Protein AF-A0A564PYP8-F1 (afdb_monomer)

Radius of gyration: 17.6 Å; Cα contacts (8 Å, |Δi|>4): 161; chains: 1; bounding box: 45×28×44 Å

Mean predicted aligned error: 6.64 Å

pLDDT: mean 86.92, std 15.2, range [39.97, 98.75]

Secondary structure (DSSP, 8-state):
--SHHHHHHHHH-----HHHHHHHHHHHIIIIIHHHHTHHHHTTTHHHHHHHHHHHHHHHHHHHHHHHHHHHH-TT----HHHHHHHHHHHHHHHHHHHHHHHHHHHHHS-------HHHHHHHHHHHHHHHHHHHHHHHHHHHHS-HHHHHHHTT--GGGGGG--

Sequence (166 aa):
MTLTPLILKRRFDITLPWELSLLIVLALYLHVGGSIRGWYLLFYPFYDKFAHLISSVLVAILGLISAVIMDQYVESIKMNRYFVAFFVIIFTMAMGVTWEIGEFLSDQILLTQAQHGLNDTMLDLIFDLVGGVVVSILGMIYLKYTPKERFIKEIGINDRLNLIKR

Nearest PDB structures (foldseek):
  8cmo-assembly1_L  TM=3.154E-01  e=8.985E+00  Coelastrella
  5v6p-assembly1_B  TM=3.060E-01  e=9.441E+00  Saccharomyces cerevisiae S288C

Foldseek 3Di:
DPCPQVVCCVPPVFDADVVLVVLVVVLCCLVVVCVVVVVVPVVPPVSLLVSLLSVLLSQLVVLLVVLLCCCVLPPVDHDDLVRSLVSSLVSLLVVLVVVVVVQVVCCVPVVDPSDPDDVSSVSSSVSSNVSSNVSSVVSSVCVVVDPSVVVCVVRRVDPCSCVVVD

Structure (mmCIF, N/CA/C/O backbone):
data_AF-A0A564PYP8-F1
#
_entry.id   AF-A0A564PYP8-F1
#
loop_
_atom_site.group_PDB
_atom_site.id
_atom_site.type_symbol
_atom_site.label_atom_id
_atom_site.label_alt_id
_atom_site.label_comp_id
_atom_site.label_asym_id
_atom_site.label_entity_id
_atom_site.label_seq_id
_atom_site.pdbx_PDB_ins_code
_atom_site.Cartn_x
_atom_site.Cartn_y
_atom_site.Cartn_z
_atom_site.occupancy
_atom_site.B_iso_or_equiv
_atom_site.auth_seq_id
_atom_site.auth_comp_id
_atom_site.auth_asym_id
_atom_site.auth_atom_id
_atom_site.pdbx_PDB_model_num
ATOM 1 N N . MET A 1 1 ? -11.500 -2.835 -16.545 1.00 47.81 1 MET A N 1
ATOM 2 C CA . MET A 1 1 ? -11.001 -2.195 -15.305 1.00 47.81 1 MET A CA 1
ATOM 3 C C . MET A 1 1 ? -12.118 -1.622 -14.419 1.00 47.81 1 MET A C 1
ATOM 5 O O . MET A 1 1 ? -11.909 -1.487 -13.228 1.00 47.81 1 MET A O 1
ATOM 9 N N . THR A 1 2 ? -13.324 -1.354 -14.935 1.00 55.22 2 THR A N 1
ATOM 10 C CA . THR A 1 2 ? -14.442 -0.720 -14.192 1.00 55.22 2 THR A CA 1
ATOM 11 C C . THR A 1 2 ? -15.322 -1.668 -13.360 1.00 55.22 2 THR A C 1
ATOM 13 O O . THR A 1 2 ? -16.216 -1.214 -12.653 1.00 55.22 2 THR A O 1
ATOM 16 N N . LEU A 1 3 ? -15.118 -2.987 -13.455 1.00 55.19 3 LEU A N 1
ATOM 17 C CA . LEU A 1 3 ? -16.022 -3.981 -12.857 1.00 55.19 3 LEU A CA 1
ATOM 18 C C . LEU A 1 3 ? -15.570 -4.495 -11.488 1.00 55.19 3 LEU A C 1
ATOM 20 O O . LEU A 1 3 ? -16.378 -5.092 -10.788 1.00 55.19 3 LEU A O 1
ATOM 24 N N . THR A 1 4 ? -14.324 -4.261 -11.080 1.00 62.16 4 THR A N 1
ATOM 25 C CA . THR A 1 4 ? -13.772 -4.746 -9.803 1.00 62.16 4 THR A CA 1
ATOM 26 C C . THR A 1 4 ? -14.612 -4.302 -8.595 1.00 62.16 4 THR A C 1
ATOM 28 O O . THR A 1 4 ? -15.016 -5.168 -7.817 1.00 62.16 4 THR A O 1
ATOM 31 N N . PRO A 1 5 ? -15.007 -3.013 -8.478 1.00 58.28 5 PRO A N 1
ATOM 32 C CA . PRO A 1 5 ? -15.906 -2.572 -7.406 1.00 58.28 5 PRO A CA 1
ATOM 33 C C . PRO A 1 5 ? -17.310 -3.190 -7.527 1.00 58.28 5 PRO A C 1
ATOM 35 O O . PRO A 1 5 ? -17.952 -3.524 -6.532 1.00 58.28 5 PRO A O 1
ATOM 38 N N . LEU A 1 6 ? -17.790 -3.387 -8.761 1.00 59.19 6 LEU A N 1
ATOM 39 C CA . LEU A 1 6 ? -19.129 -3.906 -9.051 1.00 59.19 6 LEU A CA 1
ATOM 40 C C . LEU A 1 6 ? -19.266 -5.403 -8.711 1.00 59.19 6 LEU A C 1
ATOM 42 O O . LEU A 1 6 ? -20.312 -5.839 -8.230 1.00 59.19 6 LEU A O 1
ATOM 46 N N . ILE A 1 7 ? -18.210 -6.189 -8.940 1.00 59.47 7 ILE A N 1
ATOM 47 C CA . ILE A 1 7 ? -18.157 -7.623 -8.626 1.00 59.47 7 ILE A CA 1
ATOM 48 C C . ILE A 1 7 ? -18.133 -7.830 -7.107 1.00 59.47 7 ILE A C 1
ATOM 50 O O . ILE A 1 7 ? -18.881 -8.675 -6.609 1.00 59.47 7 ILE A O 1
ATOM 54 N N . LEU A 1 8 ? -17.355 -7.022 -6.373 1.00 55.22 8 LEU A N 1
ATOM 55 C CA . LEU A 1 8 ? -17.358 -7.025 -4.905 1.00 55.22 8 LEU A CA 1
ATOM 56 C C . LEU A 1 8 ? -18.752 -6.706 -4.347 1.00 55.22 8 LEU A C 1
ATOM 58 O O . LEU A 1 8 ? -19.265 -7.458 -3.515 1.00 55.22 8 LEU A O 1
ATOM 62 N N . LYS A 1 9 ? -19.412 -5.668 -4.881 1.00 56.91 9 LYS A N 1
ATOM 63 C CA . LYS A 1 9 ? -20.777 -5.291 -4.484 1.00 56.91 9 LYS A CA 1
ATOM 64 C C . LYS A 1 9 ? -21.788 -6.420 -4.714 1.00 56.91 9 LYS A C 1
ATOM 66 O O . LYS A 1 9 ? -22.618 -6.684 -3.854 1.00 56.91 9 LYS A O 1
ATOM 71 N N . ARG A 1 10 ? -21.722 -7.112 -5.860 1.00 56.84 10 ARG A N 1
ATOM 72 C CA . ARG A 1 10 ? -22.711 -8.138 -6.244 1.00 56.84 10 ARG A CA 1
ATOM 73 C C . ARG A 1 10 ? -22.582 -9.453 -5.466 1.00 56.84 10 ARG A C 1
ATOM 75 O O . ARG A 1 10 ? -23.566 -10.180 -5.367 1.00 56.84 10 ARG A O 1
ATOM 82 N N . ARG A 1 11 ? -21.389 -9.791 -4.966 1.00 55.66 11 ARG A N 1
ATOM 83 C CA . ARG A 1 11 ? -21.121 -11.071 -4.279 1.00 55.66 11 ARG A CA 1
ATOM 84 C C . ARG A 1 11 ? -21.107 -10.961 -2.754 1.00 55.66 11 ARG A C 1
ATOM 86 O O . ARG A 1 11 ? -21.469 -11.938 -2.110 1.00 55.66 11 ARG A O 1
ATOM 93 N N . PHE A 1 12 ? -20.710 -9.814 -2.197 1.00 51.59 12 PHE A N 1
ATOM 94 C CA . PHE A 1 12 ? -20.466 -9.671 -0.754 1.00 51.59 12 PHE A CA 1
ATOM 95 C C . PHE A 1 12 ? -21.281 -8.562 -0.070 1.00 51.59 12 PHE A C 1
ATOM 97 O O . PHE A 1 12 ? -21.163 -8.408 1.139 1.00 51.59 12 PHE A O 1
ATOM 104 N N . ASP A 1 13 ? -22.114 -7.810 -0.806 1.00 58.06 13 ASP A N 1
ATOM 105 C CA . ASP A 1 13 ? -22.945 -6.710 -0.270 1.00 58.06 13 ASP A CA 1
ATOM 106 C C . ASP A 1 13 ? -22.134 -5.655 0.521 1.00 58.06 13 ASP A C 1
ATOM 108 O O . ASP A 1 13 ? -22.632 -5.003 1.435 1.00 58.06 13 ASP A O 1
ATOM 112 N N . ILE A 1 14 ? -20.851 -5.499 0.165 1.00 60.59 14 ILE A N 1
ATOM 113 C CA . ILE A 1 14 ? -19.943 -4.498 0.731 1.00 60.59 14 ILE A CA 1
ATOM 114 C C . ILE A 1 14 ? -20.075 -3.228 -0.109 1.00 60.59 14 ILE A C 1
ATOM 116 O O . ILE A 1 14 ? -19.732 -3.214 -1.296 1.00 60.59 14 ILE A O 1
ATOM 120 N N . THR A 1 15 ? -20.559 -2.146 0.495 1.00 67.94 15 THR A N 1
ATOM 121 C CA . THR A 1 15 ? -20.537 -0.817 -0.122 1.00 67.94 15 THR A CA 1
ATOM 122 C C . THR A 1 15 ? -19.260 -0.106 0.295 1.00 67.94 15 THR A C 1
ATOM 124 O O . THR A 1 15 ? -19.226 0.525 1.344 1.00 67.94 15 THR A O 1
ATOM 127 N N . LEU A 1 16 ? -18.203 -0.228 -0.512 1.00 70.75 16 LEU A N 1
ATOM 128 C CA . LEU A 1 16 ? -16.968 0.514 -0.263 1.00 70.75 16 LEU A CA 1
ATOM 129 C C . LEU A 1 16 ? -17.231 2.024 -0.389 1.00 70.75 16 LEU A C 1
ATOM 131 O O . LEU A 1 16 ? -17.938 2.430 -1.321 1.00 70.75 16 LEU A O 1
ATOM 135 N N . PRO A 1 17 ? -16.632 2.858 0.479 1.00 83.06 17 PRO A N 1
ATOM 136 C CA . PRO A 1 17 ? -16.649 4.300 0.289 1.00 83.06 17 PRO A CA 1
ATOM 137 C C . PRO A 1 17 ? -16.034 4.645 -1.075 1.00 83.06 17 PRO A C 1
ATOM 139 O O . PRO A 1 17 ? -15.163 3.932 -1.600 1.00 83.06 17 PRO A O 1
ATOM 142 N N . TRP A 1 18 ? -16.534 5.708 -1.700 1.00 82.94 18 TRP A N 1
ATOM 143 C CA . TRP A 1 18 ? -16.139 6.052 -3.065 1.00 82.94 18 TRP A CA 1
ATOM 144 C C . TRP A 1 18 ? -14.653 6.435 -3.132 1.00 82.94 18 TRP A C 1
ATOM 146 O O . TRP A 1 18 ? -14.015 6.156 -4.141 1.00 82.94 18 TRP A O 1
ATOM 156 N N . GLU A 1 19 ? -14.087 6.973 -2.048 1.00 88.81 19 GLU A N 1
ATOM 157 C CA . GLU A 1 19 ? -12.670 7.308 -1.892 1.00 88.81 19 GLU A CA 1
ATOM 158 C C . GLU A 1 19 ? -11.790 6.062 -2.022 1.00 88.81 19 GLU A C 1
ATOM 160 O O . GLU A 1 19 ? -10.822 6.050 -2.781 1.00 88.81 19 GLU A O 1
ATOM 165 N N . LEU A 1 20 ? -12.157 4.976 -1.334 1.00 87.31 20 LEU A N 1
ATOM 166 C CA . LEU A 1 20 ? -11.436 3.707 -1.417 1.00 87.31 20 LEU A CA 1
ATOM 167 C C . LEU A 1 20 ? -11.592 3.081 -2.807 1.00 87.31 20 LEU A C 1
ATOM 169 O O . LEU A 1 20 ? -10.633 2.554 -3.363 1.00 87.31 20 LEU A O 1
ATOM 173 N N . SER A 1 21 ? -12.781 3.189 -3.403 1.00 88.69 21 SER A N 1
ATOM 174 C CA . SER A 1 21 ? -13.023 2.724 -4.774 1.00 88.69 21 SER A CA 1
ATOM 175 C C . SER A 1 21 ? -12.176 3.488 -5.797 1.00 88.69 21 SER A C 1
ATOM 177 O O . SER A 1 21 ? -11.588 2.875 -6.688 1.00 88.69 21 SER A O 1
ATOM 179 N N . LEU A 1 22 ? -12.082 4.813 -5.655 1.00 90.88 22 LEU A N 1
ATOM 180 C CA . LEU A 1 22 ? -11.233 5.674 -6.473 1.00 90.88 22 LEU A CA 1
ATOM 181 C C . LEU A 1 22 ? -9.765 5.273 -6.319 1.00 90.88 22 LEU A C 1
ATOM 183 O O . LEU A 1 22 ? -9.077 5.120 -7.323 1.00 90.88 22 LEU A O 1
ATOM 187 N N . LEU A 1 23 ? -9.307 5.053 -5.086 1.00 92.94 23 LEU A N 1
ATOM 188 C CA . LEU A 1 23 ? -7.926 4.676 -4.806 1.00 92.94 23 LEU A CA 1
ATOM 189 C C . LEU A 1 23 ? -7.568 3.306 -5.405 1.00 92.94 23 LEU A C 1
ATOM 191 O O . LEU A 1 23 ? -6.508 3.168 -6.008 1.00 92.94 23 LEU A O 1
ATOM 195 N N . ILE A 1 24 ? -8.475 2.323 -5.328 1.00 92.12 24 ILE A N 1
ATOM 196 C CA . ILE A 1 24 ? -8.321 1.019 -5.997 1.00 92.12 24 ILE A CA 1
ATOM 197 C C . ILE A 1 24 ? -8.186 1.201 -7.508 1.00 92.12 24 ILE A C 1
ATOM 199 O O . ILE A 1 24 ? -7.270 0.659 -8.125 1.00 92.12 24 ILE A O 1
ATOM 203 N N . VAL A 1 25 ? -9.100 1.956 -8.122 1.00 93.38 25 VAL A N 1
ATOM 204 C CA . VAL A 1 25 ? -9.075 2.189 -9.571 1.00 93.38 25 VAL A CA 1
ATOM 205 C C . VAL A 1 25 ? -7.806 2.934 -9.980 1.00 93.38 25 VAL A C 1
ATOM 207 O O . VAL A 1 25 ? -7.215 2.585 -10.998 1.00 93.38 25 VAL A O 1
ATOM 210 N N . LEU A 1 26 ? -7.367 3.915 -9.189 1.00 94.50 26 LEU A N 1
ATOM 211 C CA . LEU A 1 26 ? -6.148 4.676 -9.433 1.00 94.50 26 LEU A CA 1
ATOM 212 C C . LEU A 1 26 ? -4.903 3.788 -9.354 1.00 94.50 26 LEU A C 1
ATOM 214 O O . LEU A 1 26 ? -4.108 3.808 -10.286 1.00 94.50 26 LEU A O 1
ATOM 218 N N . ALA A 1 27 ? -4.755 2.979 -8.301 1.00 95.19 27 ALA A N 1
ATOM 219 C CA . ALA A 1 27 ? -3.626 2.060 -8.155 1.00 95.19 27 ALA A CA 1
ATOM 220 C C . ALA A 1 27 ? -3.558 1.065 -9.327 1.00 95.19 27 ALA A C 1
ATOM 222 O O . ALA A 1 27 ? -2.518 0.914 -9.964 1.00 95.19 27 ALA A O 1
ATOM 223 N N . LEU A 1 28 ? -4.695 0.459 -9.691 1.00 93.06 28 LEU A N 1
ATOM 224 C CA . LEU A 1 28 ? -4.774 -0.439 -10.847 1.00 93.06 28 LEU A CA 1
ATOM 225 C C . LEU A 1 28 ? -4.460 0.276 -12.166 1.00 93.06 28 LEU A C 1
ATOM 227 O O . LEU A 1 28 ? -3.826 -0.302 -13.046 1.00 93.06 28 LEU A O 1
ATOM 231 N N . TYR A 1 29 ? -4.916 1.520 -12.323 1.00 93.50 29 TYR A N 1
ATOM 232 C CA . TYR A 1 29 ? -4.636 2.320 -13.509 1.00 93.50 29 TYR A CA 1
ATOM 233 C C . TYR A 1 29 ? -3.151 2.662 -13.627 1.00 93.50 29 TYR A C 1
ATOM 235 O O . TYR A 1 29 ? -2.611 2.564 -14.726 1.00 93.50 29 TYR A O 1
ATOM 243 N N . LEU A 1 30 ? -2.493 3.031 -12.526 1.00 94.75 30 LEU A N 1
ATOM 244 C CA . LEU A 1 30 ? -1.063 3.330 -12.520 1.00 94.75 30 LEU A CA 1
ATOM 245 C C . LEU A 1 30 ? -0.245 2.098 -12.914 1.00 94.75 30 LEU A C 1
ATOM 247 O O . LEU A 1 30 ? 0.578 2.192 -13.821 1.00 94.75 30 LEU A O 1
ATOM 251 N N . HIS A 1 31 ? -0.540 0.938 -12.330 1.00 92.44 31 HIS A N 1
ATOM 252 C CA . HIS A 1 31 ? 0.180 -0.293 -12.653 1.00 92.44 31 HIS A CA 1
ATOM 253 C C . HIS A 1 31 ? -0.105 -0.772 -14.076 1.00 92.44 31 HIS A C 1
ATOM 255 O O . HIS A 1 31 ? 0.764 -0.749 -14.944 1.00 92.44 31 HIS A O 1
ATOM 261 N N . VAL A 1 32 ? -1.359 -1.101 -14.388 1.00 91.56 32 VAL A N 1
ATOM 262 C CA . VAL A 1 32 ? -1.700 -1.683 -15.697 1.00 91.56 32 VAL A CA 1
ATOM 263 C C . VAL A 1 32 ? -1.536 -0.672 -16.830 1.00 91.56 32 VAL A C 1
ATOM 265 O O . VAL A 1 32 ? -1.026 -0.991 -17.905 1.00 91.56 32 VAL A O 1
ATOM 268 N N . GLY A 1 33 ? -1.991 0.562 -16.613 1.00 91.38 33 GLY A N 1
ATOM 269 C CA . GLY A 1 33 ? -1.874 1.630 -17.598 1.00 91.38 33 GLY A CA 1
ATOM 270 C C . GLY A 1 33 ? -0.425 2.046 -17.821 1.00 91.38 33 GLY A C 1
ATOM 271 O O . GLY A 1 33 ? -0.065 2.317 -18.968 1.00 91.38 33 GLY A O 1
ATOM 272 N N . GLY A 1 34 ? 0.389 2.049 -16.762 1.00 92.00 34 GLY A N 1
ATOM 273 C CA . GLY A 1 34 ? 1.816 2.328 -16.839 1.00 92.00 34 GLY A CA 1
ATOM 274 C C . GLY A 1 34 ? 2.563 1.283 -17.657 1.00 92.00 34 GLY A C 1
ATOM 275 O O . GLY A 1 34 ? 3.317 1.659 -18.555 1.00 92.00 34 GLY A O 1
ATOM 276 N N . SER A 1 35 ? 2.302 -0.009 -17.428 1.00 88.19 35 SER A N 1
ATOM 277 C CA . SER A 1 35 ? 2.955 -1.091 -18.176 1.00 88.19 35 SER A CA 1
ATOM 278 C C . SER A 1 35 ? 2.581 -1.055 -19.658 1.00 88.19 35 SER A C 1
ATOM 280 O O . SER A 1 35 ? 3.458 -1.083 -20.516 1.00 88.19 35 SER A O 1
ATOM 282 N N . ILE A 1 36 ? 1.289 -0.912 -19.984 1.00 91.38 36 ILE A N 1
ATOM 283 C CA . ILE A 1 36 ? 0.816 -0.889 -21.382 1.00 91.38 36 ILE A CA 1
ATOM 284 C C . ILE A 1 36 ? 1.373 0.316 -22.152 1.00 91.38 36 ILE A C 1
ATOM 286 O O . ILE A 1 36 ? 1.660 0.210 -23.342 1.00 91.38 36 ILE A O 1
ATOM 290 N N . ARG A 1 37 ? 1.507 1.474 -21.495 1.00 91.44 37 ARG A N 1
ATOM 291 C CA . ARG A 1 37 ? 2.002 2.707 -22.129 1.00 91.44 37 ARG A CA 1
ATOM 292 C C . ARG A 1 37 ? 3.522 2.864 -22.078 1.00 91.44 37 ARG A C 1
ATOM 294 O O . ARG A 1 37 ? 4.028 3.847 -22.612 1.00 91.44 37 ARG A O 1
ATOM 301 N N . GLY A 1 38 ? 4.240 1.940 -21.437 1.00 90.75 38 GLY A N 1
ATOM 302 C CA . GLY A 1 38 ? 5.693 2.018 -21.263 1.00 90.75 38 GLY A CA 1
ATOM 303 C C . GLY A 1 38 ? 6.154 3.148 -20.335 1.00 90.75 38 GLY A C 1
ATOM 304 O O . GLY A 1 38 ? 7.292 3.601 -20.434 1.00 90.75 38 GLY A O 1
ATOM 305 N N . TRP A 1 39 ? 5.288 3.636 -19.441 1.00 94.12 39 TRP A N 1
ATOM 306 C CA . TRP A 1 39 ? 5.598 4.762 -18.550 1.00 94.12 39 TRP A CA 1
ATOM 307 C C . TRP A 1 39 ? 6.667 4.441 -17.510 1.00 94.12 39 TRP A C 1
ATOM 309 O O . TRP A 1 39 ? 7.422 5.338 -17.141 1.00 94.12 39 TRP A O 1
ATOM 319 N N . TYR A 1 40 ? 6.787 3.171 -17.124 1.00 90.75 40 TYR A N 1
ATOM 320 C CA . TYR A 1 40 ? 7.874 2.680 -16.277 1.00 90.75 40 TYR A CA 1
ATOM 321 C C . TYR A 1 40 ? 9.252 2.979 -16.871 1.00 90.75 40 TYR A C 1
ATOM 323 O O . TYR A 1 40 ? 10.144 3.400 -16.149 1.00 90.75 40 TYR A O 1
ATOM 331 N N . LEU A 1 41 ? 9.398 2.872 -18.198 1.00 90.56 41 LEU A N 1
ATOM 332 C CA . LEU A 1 41 ? 10.641 3.202 -18.897 1.00 90.56 41 LEU A CA 1
ATOM 333 C C . LEU A 1 41 ? 10.752 4.701 -19.195 1.00 90.56 41 LEU A C 1
ATOM 335 O O . LEU A 1 41 ? 11.813 5.294 -19.022 1.00 90.56 41 LEU A O 1
ATOM 339 N N . LEU A 1 42 ? 9.660 5.327 -19.648 1.00 92.62 42 LEU A N 1
ATOM 340 C CA . LEU A 1 42 ? 9.670 6.726 -20.090 1.00 92.62 42 LEU A CA 1
ATOM 341 C C . LEU A 1 42 ? 9.944 7.715 -18.947 1.00 92.62 42 LEU A C 1
ATOM 343 O O . LEU A 1 42 ? 10.584 8.742 -19.159 1.00 92.62 42 LEU A O 1
ATOM 347 N N . PHE A 1 43 ? 9.438 7.419 -17.751 1.00 92.75 43 PHE A N 1
ATOM 348 C CA . PHE A 1 43 ? 9.517 8.287 -16.574 1.00 92.75 43 PHE A CA 1
ATOM 349 C C . PHE A 1 43 ? 10.356 7.665 -15.448 1.00 92.75 43 PHE A C 1
ATOM 351 O O . PHE A 1 43 ? 10.210 8.034 -14.277 1.00 92.75 43 PHE A O 1
ATOM 358 N N . TYR A 1 44 ? 11.230 6.721 -15.798 1.00 88.81 44 TYR A N 1
ATOM 359 C CA . TYR A 1 44 ? 12.177 6.118 -14.869 1.00 88.81 44 TYR A CA 1
ATOM 360 C C . TYR A 1 44 ? 13.076 7.195 -14.220 1.00 88.81 44 TYR A C 1
ATOM 362 O O . TYR A 1 44 ? 13.547 8.094 -14.927 1.00 88.81 44 TYR A O 1
ATOM 370 N N . PRO A 1 45 ? 13.359 7.135 -12.900 1.00 89.31 45 PRO A N 1
ATOM 371 C CA . PRO A 1 45 ? 12.922 6.121 -11.927 1.00 89.31 45 PRO A CA 1
ATOM 372 C C . PRO A 1 45 ? 11.647 6.489 -11.143 1.00 89.31 45 PRO A C 1
ATOM 374 O O . PRO A 1 45 ? 11.248 5.764 -10.243 1.00 89.31 45 PRO A O 1
ATOM 377 N N . PHE A 1 46 ? 11.013 7.634 -11.404 1.00 94.06 46 PHE A N 1
ATOM 378 C CA . PHE A 1 46 ? 10.027 8.210 -10.475 1.00 94.06 46 PHE A CA 1
ATOM 379 C C . PHE A 1 46 ? 8.630 7.599 -10.566 1.00 94.06 46 PHE A C 1
ATOM 381 O O . PHE A 1 46 ? 7.913 7.566 -9.566 1.00 94.06 46 PHE A O 1
ATOM 388 N N . TYR A 1 47 ? 8.220 7.175 -11.764 1.00 95.75 47 TYR A N 1
ATOM 389 C CA . TYR A 1 47 ? 6.858 6.691 -12.000 1.00 95.75 47 TYR A CA 1
ATOM 390 C C . TYR A 1 47 ? 6.519 5.491 -11.125 1.00 95.75 47 TYR A C 1
ATOM 392 O O . TYR A 1 47 ? 5.473 5.457 -10.479 1.00 95.75 47 TYR A O 1
ATOM 400 N N . ASP A 1 48 ? 7.444 4.546 -11.091 1.00 94.50 48 ASP A N 1
ATOM 401 C CA . ASP A 1 48 ? 7.317 3.309 -10.353 1.00 94.50 48 ASP A CA 1
ATOM 402 C C . ASP A 1 48 ? 7.201 3.558 -8.840 1.00 94.50 48 ASP A C 1
ATOM 404 O O . ASP A 1 48 ? 6.200 3.213 -8.215 1.00 94.50 48 ASP A O 1
ATOM 408 N N . LYS A 1 49 ? 8.106 4.373 -8.284 1.00 96.50 49 LYS A N 1
ATOM 409 C CA . LYS A 1 49 ? 8.075 4.780 -6.867 1.00 96.50 49 LYS A CA 1
ATOM 410 C C . LYS A 1 49 ? 6.778 5.486 -6.476 1.00 96.50 49 LYS A C 1
ATOM 412 O O . LYS A 1 49 ? 6.269 5.320 -5.366 1.00 96.50 49 LYS A O 1
ATOM 417 N N . PHE A 1 50 ? 6.206 6.269 -7.391 1.00 97.00 50 PHE A N 1
ATOM 418 C CA . PHE A 1 50 ? 4.902 6.890 -7.178 1.00 97.00 50 PHE A CA 1
ATOM 419 C C . PHE A 1 50 ? 3.759 5.864 -7.209 1.00 97.00 50 PHE A C 1
ATOM 421 O O . PHE A 1 50 ? 2.851 5.937 -6.379 1.00 97.00 50 PHE A O 1
ATOM 428 N N . ALA A 1 51 ? 3.801 4.892 -8.125 1.00 96.81 51 ALA A N 1
ATOM 429 C CA . ALA A 1 51 ? 2.835 3.798 -8.171 1.00 96.81 51 ALA A CA 1
ATOM 430 C C . ALA A 1 51 ? 2.887 2.939 -6.894 1.00 96.81 51 ALA A C 1
ATOM 432 O O . ALA A 1 51 ? 1.826 2.631 -6.335 1.00 96.81 51 ALA A O 1
ATOM 433 N N . HIS A 1 52 ? 4.086 2.646 -6.383 1.00 97.50 52 HIS A N 1
ATOM 434 C CA . HIS A 1 52 ? 4.310 1.974 -5.099 1.00 97.50 52 HIS A CA 1
ATOM 435 C C . HIS A 1 52 ? 3.737 2.765 -3.925 1.00 97.50 52 HIS A C 1
ATOM 437 O O . HIS A 1 52 ? 2.941 2.238 -3.149 1.00 97.50 52 HIS A O 1
ATOM 443 N N . LEU A 1 53 ? 4.000 4.071 -3.838 1.00 98.12 53 LEU A N 1
ATOM 444 C CA . LEU A 1 53 ? 3.442 4.901 -2.766 1.00 98.12 53 LEU A CA 1
ATOM 445 C C . LEU A 1 53 ? 1.905 4.904 -2.748 1.00 98.12 53 LEU A C 1
ATOM 447 O O . LEU A 1 53 ? 1.283 4.764 -1.696 1.00 98.12 53 LEU A O 1
ATOM 451 N N . ILE A 1 54 ? 1.264 5.065 -3.909 1.00 97.81 54 ILE A N 1
ATOM 452 C CA . ILE A 1 54 ? -0.204 5.065 -3.992 1.00 97.81 54 ILE A CA 1
ATOM 453 C C . ILE A 1 54 ? -0.771 3.683 -3.640 1.00 97.81 54 ILE A C 1
ATOM 455 O O . ILE A 1 54 ? -1.779 3.582 -2.933 1.00 97.81 54 ILE A O 1
ATOM 459 N N . SER A 1 55 ? -0.114 2.620 -4.100 1.00 97.44 55 SER A N 1
ATOM 460 C CA . SER A 1 55 ? -0.535 1.240 -3.845 1.00 97.44 55 SER A CA 1
ATOM 461 C C . SER A 1 55 ? -0.346 0.846 -2.382 1.00 97.44 55 SER A C 1
ATOM 463 O O . SER A 1 55 ? -1.234 0.232 -1.797 1.00 97.44 55 SER A O 1
ATOM 465 N N . SER A 1 56 ? 0.747 1.256 -1.746 1.00 98.12 56 SER A N 1
ATOM 466 C CA . SER A 1 56 ? 0.992 0.997 -0.328 1.00 98.12 56 SER A CA 1
ATOM 467 C C . SER A 1 56 ? 0.047 1.766 0.581 1.00 98.12 56 SER A C 1
ATOM 469 O O . SER A 1 56 ? -0.428 1.196 1.557 1.00 98.12 56 SER A O 1
ATOM 471 N N . VAL A 1 57 ? -0.331 3.006 0.246 1.00 98.38 57 VAL A N 1
ATOM 472 C CA . VAL A 1 57 ? -1.398 3.722 0.968 1.00 98.38 57 VAL A CA 1
ATOM 473 C C . VAL A 1 57 ? -2.715 2.944 0.896 1.00 98.38 57 VAL A C 1
ATOM 475 O O . VAL A 1 57 ? -3.381 2.764 1.917 1.00 98.38 57 VAL A O 1
ATOM 478 N N . LEU A 1 58 ? -3.079 2.429 -0.283 1.00 97.31 58 LEU A N 1
ATOM 479 C CA . LEU A 1 58 ? -4.261 1.580 -0.444 1.00 97.31 58 LEU A CA 1
ATOM 480 C C . LEU A 1 58 ? -4.174 0.315 0.417 1.00 97.31 58 LEU A C 1
ATOM 482 O O . LEU A 1 58 ? -5.096 0.020 1.180 1.00 97.31 58 LEU A O 1
ATOM 486 N N . VAL A 1 59 ? -3.071 -0.425 0.312 1.00 98.19 59 VAL A N 1
ATOM 487 C CA . VAL A 1 59 ? -2.846 -1.663 1.068 1.00 98.19 59 VAL A CA 1
ATOM 488 C C . VAL A 1 59 ? -2.857 -1.398 2.572 1.00 98.19 59 VAL A C 1
ATOM 490 O O . VAL A 1 59 ? -3.470 -2.158 3.318 1.00 98.19 59 VAL A O 1
ATOM 493 N N . ALA A 1 60 ? -2.257 -0.303 3.027 1.00 98.44 60 ALA A N 1
ATOM 494 C CA . ALA A 1 60 ? -2.238 0.078 4.430 1.00 98.44 60 ALA A CA 1
ATOM 495 C C . ALA A 1 60 ? -3.640 0.419 4.953 1.00 98.44 60 ALA A C 1
ATOM 497 O O . ALA A 1 60 ? -3.991 0.020 6.064 1.00 98.44 60 ALA A O 1
ATOM 498 N N . ILE A 1 61 ? -4.479 1.090 4.151 1.00 96.38 61 ILE A N 1
ATOM 499 C CA . ILE A 1 61 ? -5.890 1.329 4.496 1.00 96.38 61 ILE A CA 1
ATOM 500 C C . ILE A 1 61 ? -6.630 -0.006 4.623 1.00 96.38 61 ILE A C 1
ATOM 502 O O . ILE A 1 61 ? -7.352 -0.216 5.597 1.00 96.38 61 ILE A O 1
ATOM 506 N N . LEU A 1 62 ? -6.420 -0.942 3.693 1.00 95.31 62 LEU A N 1
ATOM 507 C CA . LEU A 1 62 ? -7.008 -2.283 3.775 1.00 95.31 62 LEU A CA 1
ATOM 508 C C . LEU A 1 62 ? -6.509 -3.057 5.006 1.00 95.31 62 LEU A C 1
ATOM 510 O O . LEU A 1 62 ? -7.302 -3.730 5.668 1.00 95.31 62 LEU A O 1
ATOM 514 N N . GLY A 1 63 ? -5.232 -2.919 5.363 1.00 96.69 63 GLY A N 1
ATOM 515 C CA . GLY A 1 63 ? -4.656 -3.468 6.590 1.00 96.69 63 GLY A CA 1
ATOM 516 C C . GLY A 1 63 ? -5.297 -2.876 7.846 1.00 96.69 63 GLY A C 1
ATOM 517 O O . GLY A 1 63 ? -5.643 -3.614 8.768 1.00 96.69 63 GLY A O 1
ATOM 518 N N . LEU A 1 64 ? -5.539 -1.562 7.869 1.00 95.56 64 LEU A N 1
ATOM 519 C CA . LEU A 1 64 ? -6.207 -0.880 8.982 1.00 95.56 64 LEU A CA 1
ATOM 520 C C . LEU A 1 64 ? -7.647 -1.373 9.143 1.00 95.56 64 LEU A C 1
ATOM 522 O O . LEU A 1 64 ? -8.063 -1.710 10.250 1.00 95.56 64 LEU A O 1
ATOM 526 N N . ILE A 1 65 ? -8.388 -1.459 8.036 1.00 92.75 65 ILE A N 1
ATOM 527 C CA . ILE A 1 65 ? -9.751 -1.997 8.013 1.00 92.75 65 ILE A CA 1
ATOM 528 C C . ILE A 1 65 ? -9.757 -3.433 8.545 1.00 92.75 65 ILE A C 1
ATOM 530 O O . ILE A 1 65 ? -10.551 -3.755 9.426 1.00 92.75 65 ILE A O 1
ATOM 534 N N . SER A 1 66 ? -8.828 -4.269 8.078 1.00 92.69 66 SER A N 1
ATOM 535 C CA . SER A 1 66 ? -8.697 -5.662 8.518 1.00 92.69 66 SER A CA 1
ATOM 536 C C . SER A 1 66 ? -8.432 -5.762 10.022 1.00 92.69 66 SER A C 1
ATOM 538 O O . SER A 1 66 ? -9.118 -6.509 10.714 1.00 92.69 66 SER A O 1
ATOM 540 N N . ALA A 1 67 ? -7.504 -4.960 10.554 1.00 94.31 67 ALA A N 1
ATOM 541 C CA . ALA A 1 67 ? -7.191 -4.937 11.982 1.00 94.31 67 ALA A CA 1
ATOM 542 C C . ALA A 1 67 ? -8.396 -4.531 12.843 1.00 94.31 67 ALA A C 1
ATOM 544 O O . ALA A 1 67 ? -8.659 -5.149 13.875 1.00 94.31 67 ALA A O 1
ATOM 545 N N . VAL A 1 68 ? -9.149 -3.510 12.416 1.00 91.44 68 VAL A N 1
ATOM 546 C CA . VAL A 1 68 ? -10.344 -3.051 13.141 1.00 91.44 68 VAL A CA 1
ATOM 547 C C . VAL A 1 68 ? -11.459 -4.097 13.091 1.00 91.44 68 VAL A C 1
ATOM 549 O O . VAL A 1 68 ? -12.087 -4.355 14.115 1.00 91.44 68 VAL A O 1
ATOM 552 N N . ILE A 1 69 ? -11.674 -4.748 11.944 1.00 88.50 69 ILE A N 1
ATOM 553 C CA . ILE A 1 69 ? -12.637 -5.853 11.821 1.00 88.50 69 ILE A CA 1
ATOM 554 C C . ILE A 1 69 ? -12.246 -7.011 12.745 1.00 88.50 69 ILE A C 1
ATOM 556 O O . ILE A 1 69 ? -13.100 -7.527 13.463 1.00 88.50 69 ILE A O 1
ATOM 560 N N . MET A 1 70 ? -10.971 -7.411 12.753 1.00 90.25 70 MET A N 1
ATOM 561 C CA . MET A 1 70 ? -10.488 -8.497 13.611 1.00 90.25 70 MET A CA 1
ATOM 562 C C . MET A 1 70 ? -10.711 -8.182 15.091 1.00 90.25 70 MET A C 1
ATOM 564 O O . MET A 1 70 ? -11.245 -9.015 15.811 1.00 90.25 70 MET A O 1
ATOM 568 N N . ASP A 1 71 ? -10.369 -6.975 15.538 1.00 90.81 71 ASP A N 1
ATOM 569 C CA . ASP A 1 71 ? -10.581 -6.556 16.926 1.00 90.81 71 ASP A CA 1
ATOM 570 C C . ASP A 1 71 ? -12.067 -6.502 17.340 1.00 90.81 71 ASP A C 1
ATOM 572 O O . ASP A 1 71 ? -12.411 -6.812 18.488 1.00 90.81 71 ASP A O 1
ATOM 576 N N . GLN A 1 72 ? -12.949 -6.124 16.407 1.00 87.25 72 GLN A N 1
ATOM 577 C CA . GLN A 1 72 ? -14.383 -6.009 16.671 1.00 87.25 72 GLN A CA 1
ATOM 578 C C . GLN A 1 72 ? -15.090 -7.369 16.689 1.00 87.25 72 GLN A C 1
ATOM 580 O O . GLN A 1 72 ? -15.937 -7.612 17.551 1.00 87.25 72 GLN A O 1
ATOM 585 N N . TYR A 1 73 ? -14.782 -8.240 15.724 1.00 86.12 73 TYR A N 1
ATOM 586 C CA . TYR A 1 73 ? -15.566 -9.449 15.454 1.00 86.12 73 TYR A CA 1
ATOM 587 C C . TYR A 1 73 ? -14.893 -10.753 15.894 1.00 86.12 73 TYR A C 1
ATOM 589 O O . TYR A 1 73 ? -15.577 -11.771 15.977 1.00 86.12 73 TYR A O 1
ATOM 597 N N . VAL A 1 74 ? -13.592 -10.754 16.204 1.00 89.38 74 VAL A N 1
ATOM 598 C CA . VAL A 1 74 ? -12.894 -11.937 16.729 1.00 89.38 74 VAL A CA 1
ATOM 599 C C . VAL A 1 74 ? -12.718 -11.781 18.237 1.00 89.38 74 VAL A C 1
ATOM 601 O O . VAL A 1 74 ? -11.870 -11.028 18.702 1.00 89.38 74 VAL A O 1
ATOM 604 N N . GLU A 1 75 ? -13.519 -12.504 19.023 1.00 87.00 75 GLU A N 1
ATOM 605 C CA . GLU A 1 75 ? -13.588 -12.330 20.486 1.00 87.00 75 GLU A CA 1
ATOM 606 C C . GLU A 1 75 ? -12.247 -12.550 21.203 1.00 87.00 75 GLU A C 1
ATOM 608 O O . GLU A 1 75 ? -11.962 -11.879 22.197 1.00 87.00 75 GLU A O 1
ATOM 613 N N . SER A 1 76 ? -11.406 -13.446 20.678 1.00 92.25 76 SER A N 1
ATOM 614 C CA . SER A 1 76 ? -10.075 -13.747 21.217 1.00 92.25 76 SER A CA 1
ATOM 615 C C . SER A 1 76 ? -9.021 -12.679 20.911 1.00 92.25 76 SER A C 1
ATOM 617 O O . SER A 1 76 ? -7.922 -12.734 21.463 1.00 92.25 76 SER A O 1
ATOM 619 N N . ILE A 1 77 ? -9.329 -11.706 20.047 1.00 89.94 77 ILE A N 1
ATOM 620 C CA . ILE A 1 77 ? -8.401 -10.666 19.613 1.00 89.94 77 ILE A CA 1
ATOM 621 C C . ILE A 1 77 ? -8.820 -9.329 20.222 1.00 89.94 77 ILE A C 1
ATOM 623 O O . ILE A 1 77 ? -9.926 -8.837 20.009 1.00 89.94 77 ILE A O 1
ATOM 627 N N . LYS A 1 78 ? -7.899 -8.713 20.969 1.00 90.00 78 LYS A N 1
ATOM 628 C CA . LYS A 1 78 ? -8.026 -7.339 21.462 1.00 90.00 78 LYS A CA 1
ATOM 629 C C . LYS A 1 78 ? -6.757 -6.562 21.148 1.00 90.00 78 LYS A C 1
ATOM 631 O O . LYS A 1 78 ? -5.676 -6.881 21.634 1.00 90.00 78 LYS A O 1
ATOM 636 N N . MET A 1 79 ? -6.897 -5.532 20.328 1.00 91.06 79 MET A N 1
ATOM 637 C CA . MET A 1 79 ? -5.829 -4.695 19.811 1.00 91.06 79 MET A CA 1
ATOM 638 C C . MET A 1 79 ? -5.971 -3.268 20.340 1.00 91.06 79 MET A C 1
ATOM 640 O O . MET A 1 79 ? -6.940 -2.548 20.065 1.00 91.06 79 MET A O 1
ATOM 644 N N . ASN A 1 80 ? -4.948 -2.813 21.063 1.00 92.44 80 ASN A N 1
ATOM 645 C CA . ASN A 1 80 ? -4.790 -1.389 21.334 1.00 92.44 80 ASN A CA 1
ATOM 646 C C . ASN A 1 80 ? -4.340 -0.650 20.053 1.00 92.44 80 ASN A C 1
ATOM 648 O O . ASN A 1 80 ? -3.871 -1.260 19.091 1.00 92.44 80 ASN A O 1
ATOM 652 N N . ARG A 1 81 ? -4.452 0.683 20.039 1.00 92.38 81 ARG A N 1
ATOM 653 C CA . ARG A 1 81 ? -4.117 1.508 18.861 1.00 92.38 81 ARG A CA 1
ATOM 654 C C . ARG A 1 81 ? -2.665 1.367 18.376 1.00 92.38 81 ARG A C 1
ATOM 656 O O . ARG A 1 81 ? -2.413 1.533 17.190 1.00 92.38 81 ARG A O 1
ATOM 663 N N . TYR A 1 82 ? -1.722 1.062 19.272 1.00 94.69 82 TYR A N 1
ATOM 664 C CA . TYR A 1 82 ? -0.312 0.876 18.915 1.00 94.69 82 TYR A CA 1
ATOM 665 C C . TYR A 1 82 ? -0.092 -0.462 18.214 1.00 94.69 82 TYR A C 1
ATOM 667 O O . TYR A 1 82 ? 0.651 -0.531 17.242 1.00 94.69 82 TYR A O 1
ATOM 675 N N . PHE A 1 83 ? -0.788 -1.507 18.662 1.00 95.56 83 PHE A N 1
ATOM 676 C CA . PHE A 1 83 ? -0.753 -2.809 18.011 1.00 95.56 83 PHE A CA 1
ATOM 677 C C . PHE A 1 83 ? -1.404 -2.761 16.626 1.00 95.56 83 PHE A C 1
ATOM 679 O O . PHE A 1 83 ? -0.844 -3.306 15.683 1.00 95.56 83 PHE A O 1
ATOM 686 N N . VAL A 1 84 ? -2.525 -2.043 16.473 1.00 95.56 84 VAL A N 1
ATOM 687 C CA . VAL A 1 84 ? -3.130 -1.790 15.151 1.00 95.56 84 VAL A CA 1
ATOM 688 C C . VAL A 1 84 ? -2.134 -1.086 14.227 1.00 95.56 84 VAL A C 1
ATOM 690 O O . VAL A 1 84 ? -1.915 -1.528 13.106 1.00 95.56 84 VAL A O 1
ATOM 693 N N . ALA A 1 85 ? -1.486 -0.024 14.708 1.00 96.94 85 ALA A N 1
ATOM 694 C CA . ALA A 1 85 ? -0.492 0.716 13.938 1.00 96.94 85 ALA A CA 1
ATOM 695 C C . ALA A 1 85 ? 0.694 -0.162 13.497 1.00 96.94 85 ALA A C 1
ATOM 697 O O . ALA A 1 85 ? 1.111 -0.115 12.338 1.00 96.94 85 ALA A O 1
ATOM 698 N N . PHE A 1 86 ? 1.209 -0.989 14.409 1.00 97.88 86 PHE A N 1
ATOM 699 C CA . PHE A 1 86 ? 2.264 -1.955 14.117 1.00 97.88 86 PHE A CA 1
ATOM 700 C C . PHE A 1 86 ? 1.814 -2.997 13.083 1.00 97.88 86 PHE A C 1
ATOM 702 O O . PHE A 1 86 ? 2.522 -3.235 12.106 1.00 97.88 86 PHE A O 1
ATOM 709 N N . PHE A 1 87 ? 0.613 -3.559 13.253 1.00 97.88 87 PHE A N 1
ATOM 710 C CA . PHE A 1 87 ? 0.024 -4.510 12.312 1.00 97.88 87 PHE A CA 1
ATOM 711 C C . PHE A 1 87 ? -0.073 -3.921 10.903 1.00 97.88 87 PHE A C 1
ATOM 713 O O . PHE A 1 87 ? 0.338 -4.575 9.954 1.00 97.88 87 PHE A O 1
ATOM 720 N N . VAL A 1 88 ? -0.557 -2.682 10.761 1.00 98.44 88 VAL A N 1
ATOM 721 C CA . VAL A 1 88 ? -0.691 -2.013 9.456 1.00 98.44 88 VAL A CA 1
ATOM 722 C C . VAL A 1 88 ? 0.654 -1.890 8.745 1.00 98.44 88 VAL A C 1
ATOM 724 O O . VAL A 1 88 ? 0.737 -2.186 7.555 1.00 98.44 88 VAL A O 1
A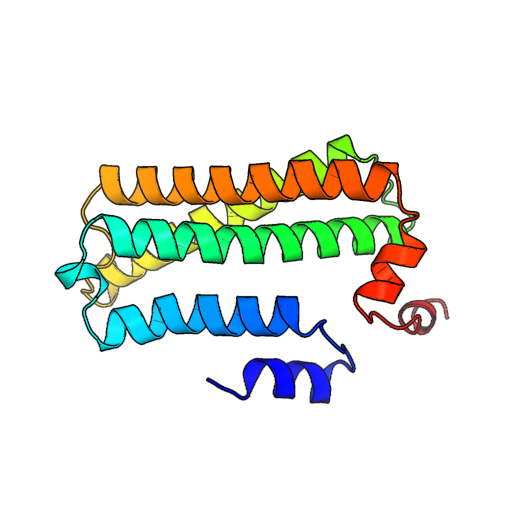TOM 727 N N . ILE A 1 89 ? 1.713 -1.501 9.462 1.00 98.69 89 ILE A N 1
ATOM 728 C CA . ILE A 1 89 ? 3.055 -1.361 8.879 1.00 98.69 89 ILE A CA 1
ATOM 729 C C . ILE A 1 89 ? 3.564 -2.721 8.395 1.00 98.69 89 ILE A C 1
ATOM 731 O O . ILE A 1 89 ? 3.952 -2.850 7.237 1.00 98.69 89 ILE A O 1
ATOM 735 N N . ILE A 1 90 ? 3.509 -3.751 9.245 1.00 98.62 90 ILE A N 1
ATOM 736 C CA . ILE A 1 90 ? 3.987 -5.094 8.888 1.00 98.62 90 ILE A CA 1
ATOM 737 C C . ILE A 1 90 ? 3.157 -5.705 7.757 1.00 98.62 90 ILE A C 1
ATOM 739 O O . ILE A 1 90 ? 3.721 -6.296 6.842 1.00 98.62 90 ILE A O 1
ATOM 7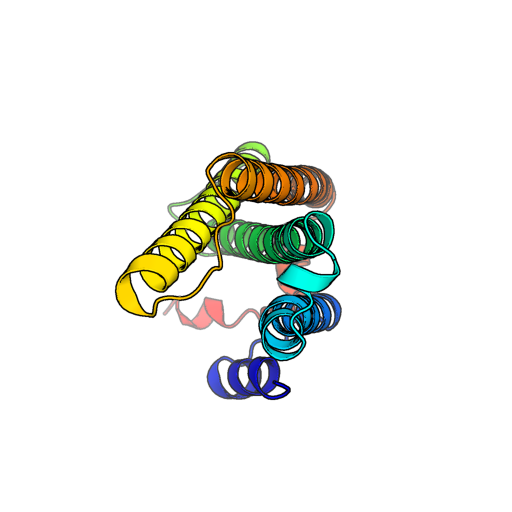43 N N . PHE A 1 91 ? 1.836 -5.534 7.784 1.00 98.62 91 PHE A N 1
ATOM 744 C CA . PHE A 1 91 ? 0.942 -5.990 6.724 1.00 98.62 91 PHE A CA 1
ATOM 745 C C . PHE A 1 91 ? 1.282 -5.332 5.382 1.00 98.62 91 PHE A C 1
ATOM 747 O O . PHE A 1 91 ? 1.396 -6.020 4.371 1.00 98.62 91 PHE A O 1
ATOM 754 N N . THR A 1 92 ? 1.505 -4.014 5.380 1.00 98.75 92 THR A N 1
ATOM 755 C CA . THR A 1 92 ? 1.883 -3.268 4.168 1.00 98.75 92 THR A CA 1
ATOM 756 C C . THR A 1 92 ? 3.223 -3.752 3.627 1.00 98.75 92 THR A C 1
ATOM 758 O O . THR A 1 92 ? 3.319 -4.068 2.446 1.00 98.75 92 THR A O 1
ATOM 761 N N . MET A 1 93 ? 4.225 -3.914 4.496 1.00 98.75 93 MET A N 1
ATOM 762 C CA . MET A 1 93 ? 5.537 -4.432 4.100 1.00 98.75 93 MET A CA 1
ATOM 763 C C . MET A 1 93 ? 5.473 -5.867 3.576 1.00 98.75 93 MET A C 1
ATOM 765 O O . MET A 1 93 ? 6.143 -6.188 2.602 1.00 98.75 93 MET A O 1
ATOM 769 N N . ALA A 1 94 ? 4.661 -6.736 4.183 1.00 98.69 94 ALA A N 1
ATOM 770 C CA . ALA A 1 94 ? 4.492 -8.109 3.713 1.00 98.69 94 ALA A CA 1
ATOM 771 C C . ALA A 1 94 ? 3.902 -8.151 2.294 1.00 98.69 94 ALA A C 1
ATOM 773 O O . ALA A 1 94 ? 4.343 -8.945 1.463 1.00 98.69 94 ALA A O 1
ATOM 774 N N . MET A 1 95 ? 2.939 -7.275 2.002 1.00 98.56 95 MET A N 1
ATOM 775 C CA . MET A 1 95 ? 2.362 -7.144 0.665 1.00 98.56 95 MET A CA 1
ATOM 776 C C . MET A 1 95 ? 3.349 -6.534 -0.337 1.00 98.56 95 MET A C 1
ATOM 778 O O . MET A 1 95 ? 3.440 -7.052 -1.445 1.00 98.56 95 MET A O 1
ATOM 782 N N . GLY A 1 96 ? 4.116 -5.511 0.056 1.00 98.25 96 GLY A N 1
ATOM 783 C CA . GLY A 1 96 ? 5.178 -4.927 -0.775 1.00 98.25 96 GLY A CA 1
ATO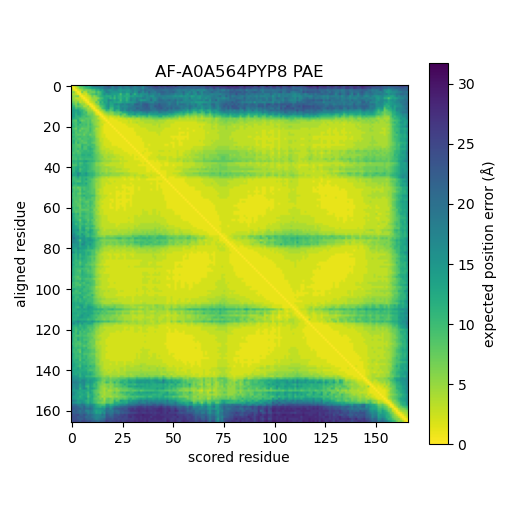M 784 C C . GLY A 1 96 ? 6.249 -5.954 -1.146 1.00 98.25 96 GLY A C 1
ATOM 785 O O . GLY A 1 96 ? 6.526 -6.182 -2.316 1.00 98.25 96 GLY A O 1
ATOM 786 N N . VAL A 1 97 ? 6.754 -6.713 -0.168 1.00 98.50 97 VAL A N 1
ATOM 787 C CA . VAL A 1 97 ? 7.704 -7.814 -0.421 1.00 98.50 97 VAL A CA 1
ATOM 788 C C . VAL A 1 97 ? 7.098 -8.892 -1.322 1.00 98.50 97 VAL A C 1
ATOM 790 O O . VAL A 1 97 ? 7.784 -9.441 -2.180 1.00 98.50 97 VAL A O 1
ATOM 793 N N . THR A 1 98 ? 5.811 -9.204 -1.152 1.00 98.38 98 THR A N 1
ATOM 794 C CA . THR A 1 98 ? 5.119 -10.158 -2.032 1.00 98.38 98 THR A CA 1
ATOM 795 C C . THR A 1 98 ? 5.052 -9.642 -3.472 1.00 98.38 98 THR A C 1
ATOM 797 O O . THR A 1 98 ? 5.203 -10.436 -4.399 1.00 98.38 98 THR A O 1
ATOM 800 N N . TRP A 1 99 ? 4.853 -8.335 -3.663 1.00 97.81 99 TRP A N 1
ATOM 801 C CA . TRP A 1 99 ? 4.870 -7.697 -4.978 1.00 97.81 99 TRP A CA 1
ATOM 802 C C . TRP A 1 99 ? 6.252 -7.796 -5.632 1.00 97.81 99 TRP A C 1
ATOM 804 O O . TRP A 1 99 ? 6.348 -8.343 -6.726 1.00 97.81 99 TRP A O 1
ATOM 814 N N . GLU A 1 100 ? 7.317 -7.421 -4.920 1.00 97.81 100 GLU A N 1
ATOM 815 C CA . GLU A 1 100 ? 8.705 -7.525 -5.403 1.00 97.81 100 GLU A CA 1
ATOM 816 C C . GLU A 1 100 ? 9.110 -8.959 -5.767 1.00 97.81 100 GLU A C 1
ATOM 818 O O . GLU A 1 100 ? 9.803 -9.197 -6.754 1.00 97.81 100 GLU A O 1
ATOM 823 N N . ILE A 1 101 ? 8.658 -9.954 -4.994 1.00 98.12 101 ILE A N 1
ATOM 824 C CA . ILE A 1 101 ? 8.850 -11.366 -5.354 1.00 98.12 101 ILE A CA 1
ATOM 825 C C . ILE A 1 101 ? 8.111 -11.690 -6.658 1.00 98.12 101 ILE A C 1
ATOM 827 O O . ILE A 1 101 ? 8.626 -12.438 -7.487 1.00 98.12 101 ILE A O 1
ATOM 831 N N . GLY A 1 102 ? 6.905 -11.153 -6.845 1.00 96.50 102 GLY A N 1
ATOM 832 C CA . GLY A 1 102 ? 6.135 -11.307 -8.075 1.00 96.50 102 GLY A CA 1
ATOM 833 C C . GLY A 1 102 ? 6.851 -10.724 -9.292 1.00 96.50 102 GLY A C 1
ATOM 834 O O . GLY A 1 102 ? 6.927 -11.392 -10.322 1.00 96.50 102 GLY A O 1
ATOM 835 N N . GLU A 1 103 ? 7.420 -9.528 -9.161 1.00 95.44 103 GLU A N 1
ATOM 836 C CA . GLU A 1 103 ? 8.220 -8.890 -10.210 1.00 95.44 103 GLU A CA 1
ATOM 837 C C . GLU A 1 103 ? 9.477 -9.691 -10.529 1.00 95.44 103 GLU A C 1
ATOM 839 O O . GLU A 1 103 ? 9.711 -10.028 -11.690 1.00 95.44 103 GLU A O 1
ATOM 844 N N . PHE A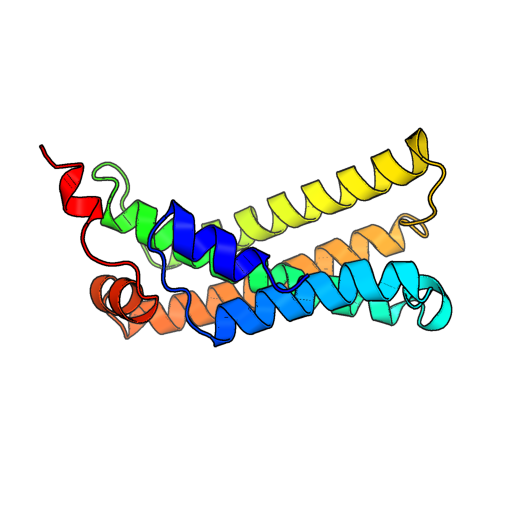 1 104 ? 10.208 -10.121 -9.498 1.00 96.56 104 PHE A N 1
ATOM 845 C CA . PHE A 1 104 ? 11.364 -10.996 -9.660 1.00 96.56 104 PHE A CA 1
ATOM 846 C C . PHE A 1 104 ? 11.004 -12.273 -10.428 1.00 96.56 104 PHE A C 1
ATOM 848 O O . PHE A 1 104 ? 11.667 -12.641 -11.398 1.00 96.56 104 PHE A O 1
ATOM 855 N N . LEU A 1 105 ? 9.929 -12.957 -10.027 1.00 96.81 105 LEU A N 1
ATOM 856 C CA . LEU A 1 105 ? 9.470 -14.171 -10.702 1.00 96.81 105 LEU A CA 1
ATOM 857 C C . LEU A 1 105 ? 9.030 -13.894 -12.142 1.00 96.81 105 LEU A C 1
ATOM 859 O O . LEU A 1 105 ? 9.299 -14.714 -13.022 1.00 96.81 105 LEU A O 1
ATOM 863 N N . SER A 1 106 ? 8.379 -12.759 -12.398 1.00 94.62 106 SER A N 1
ATOM 864 C CA . SER A 1 106 ? 8.003 -12.339 -13.747 1.00 94.62 106 SER A CA 1
ATOM 865 C C . SER A 1 106 ? 9.240 -12.151 -14.625 1.00 94.62 106 SER A C 1
ATOM 867 O O . SER A 1 106 ? 9.289 -12.679 -15.737 1.00 94.62 106 SER A O 1
ATOM 869 N N . ASP A 1 107 ? 10.279 -11.497 -14.112 1.00 94.31 107 ASP A N 1
ATOM 870 C CA . ASP A 1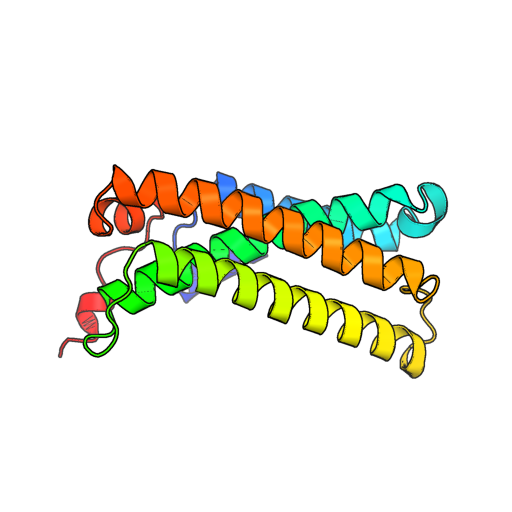 107 ? 11.520 -11.271 -14.852 1.00 94.31 107 ASP A CA 1
ATOM 871 C C . ASP A 1 107 ? 12.251 -12.587 -15.151 1.00 94.31 107 ASP A C 1
ATOM 873 O O . ASP A 1 107 ? 12.785 -12.765 -16.247 1.00 94.31 107 ASP A O 1
ATOM 877 N N . GLN A 1 108 ? 12.207 -13.559 -14.230 1.00 95.00 108 GLN A N 1
ATOM 878 C CA . GLN A 1 108 ? 12.818 -14.876 -14.441 1.00 95.00 108 GLN A CA 1
ATOM 879 C C . GLN A 1 108 ? 12.027 -15.783 -15.398 1.00 95.00 108 GLN A C 1
ATOM 881 O O . GLN A 1 108 ? 12.625 -16.526 -16.175 1.00 95.00 108 GLN A O 1
ATOM 886 N N . ILE A 1 109 ? 10.693 -15.779 -15.321 1.00 96.25 109 ILE A N 1
ATOM 887 C CA . ILE A 1 109 ? 9.844 -16.772 -16.005 1.00 96.25 109 ILE A CA 1
ATOM 888 C C . ILE A 1 109 ? 9.278 -16.227 -17.318 1.00 96.25 109 ILE A C 1
ATOM 890 O O . ILE A 1 109 ? 9.174 -16.960 -18.302 1.00 96.25 109 ILE A O 1
ATOM 894 N N . LEU A 1 110 ? 8.888 -14.954 -17.334 1.00 93.06 110 LEU A N 1
ATOM 895 C CA . LEU A 1 110 ? 8.210 -14.301 -18.457 1.00 93.06 110 LEU A CA 1
ATOM 896 C C . LEU A 1 110 ? 9.138 -13.379 -19.255 1.00 93.06 110 LEU A C 1
ATOM 898 O O . LEU A 1 110 ? 8.694 -12.796 -20.244 1.00 93.06 110 LEU A O 1
ATOM 902 N N . LEU A 1 111 ? 10.412 -13.268 -18.853 1.00 89.38 111 LEU A N 1
ATOM 903 C CA . LEU A 1 111 ? 11.422 -12.401 -19.472 1.00 89.38 111 LEU A CA 1
ATOM 904 C C . LEU A 1 111 ? 10.983 -10.928 -19.523 1.00 89.38 111 LEU A C 1
ATOM 906 O O . LEU A 1 111 ? 11.320 -10.197 -20.459 1.00 89.38 111 LEU A O 1
ATOM 910 N N . THR A 1 112 ? 10.209 -10.494 -18.524 1.00 89.00 112 THR A N 1
ATOM 911 C CA . THR A 1 112 ? 9.901 -9.077 -18.314 1.00 89.00 112 THR A CA 1
ATOM 912 C C . THR A 1 112 ? 11.132 -8.326 -17.797 1.00 89.00 112 THR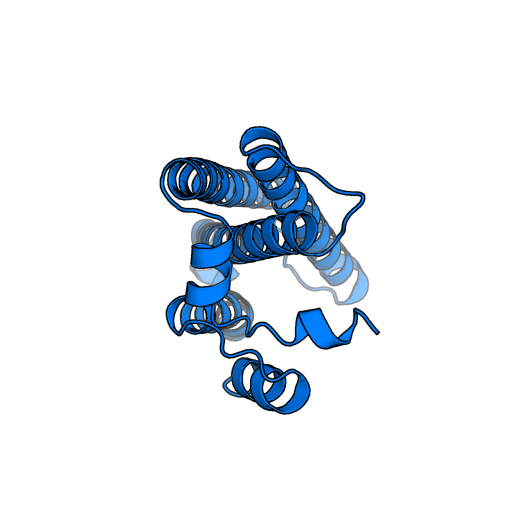 A C 1
ATOM 914 O O . THR A 1 112 ? 12.204 -8.906 -17.621 1.00 89.00 112 THR A O 1
ATOM 917 N N . GLN A 1 113 ? 11.001 -7.009 -17.644 1.00 88.75 113 GLN A N 1
ATOM 918 C CA . GLN A 1 113 ? 12.031 -6.123 -17.096 1.00 88.75 113 GLN A CA 1
ATOM 919 C C . GLN A 1 113 ? 11.373 -5.188 -16.076 1.00 88.75 113 GLN A C 1
ATOM 921 O O . GLN A 1 113 ? 11.325 -3.979 -16.293 1.00 88.75 113 GLN A O 1
ATOM 926 N N . ALA A 1 114 ? 10.750 -5.771 -15.053 1.00 88.81 114 ALA A N 1
ATOM 927 C CA . ALA A 1 114 ? 10.102 -5.032 -13.978 1.00 88.81 114 ALA A CA 1
ATOM 928 C C . ALA A 1 114 ? 11.143 -4.446 -13.014 1.00 88.81 114 ALA A C 1
ATOM 930 O O . ALA A 1 114 ? 11.040 -3.276 -12.674 1.00 88.81 114 ALA A O 1
ATOM 931 N N . GLN A 1 115 ? 12.187 -5.209 -12.671 1.00 89.75 115 GLN A N 1
ATOM 932 C CA . GLN A 1 115 ? 13.212 -4.776 -11.723 1.00 89.75 115 GLN A CA 1
ATOM 933 C C . GLN A 1 115 ? 14.455 -4.237 -12.438 1.00 89.75 115 GLN A C 1
ATOM 935 O O . GLN A 1 115 ? 15.148 -4.949 -13.171 1.00 89.75 115 GLN A O 1
ATOM 940 N N . HIS A 1 116 ? 14.822 -2.986 -12.156 1.00 90.81 116 HIS A N 1
ATOM 941 C CA . HIS A 1 116 ? 16.014 -2.337 -12.721 1.00 90.81 116 HIS A CA 1
ATOM 942 C C . HIS A 1 116 ? 17.274 -2.470 -11.843 1.00 90.81 116 HIS A C 1
ATOM 944 O O . HIS A 1 116 ? 18.269 -1.762 -12.031 1.00 90.81 116 HIS A O 1
ATOM 950 N N . GLY A 1 117 ? 17.259 -3.419 -10.904 1.00 91.19 117 GLY A N 1
ATOM 951 C CA . GLY A 1 117 ? 18.369 -3.773 -10.020 1.00 91.19 117 GLY A CA 1
ATOM 952 C C . GLY A 1 117 ? 18.040 -3.579 -8.540 1.00 91.19 117 GLY A C 1
ATOM 953 O O . GLY A 1 117 ? 16.966 -3.121 -8.179 1.00 91.19 117 GLY A O 1
ATOM 954 N N . LEU A 1 118 ? 18.994 -3.893 -7.656 1.00 94.06 118 LEU A N 1
ATOM 955 C CA . LEU A 1 118 ? 18.764 -3.882 -6.201 1.00 94.06 118 LEU A CA 1
ATOM 956 C C . LEU A 1 1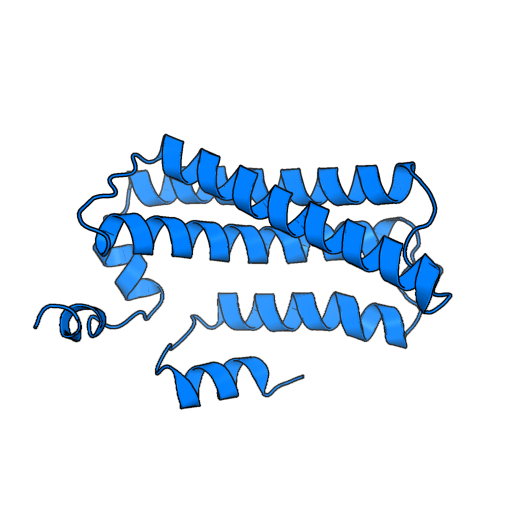18 ? 18.248 -2.534 -5.672 1.00 94.06 118 LEU A C 1
ATOM 958 O O . LEU A 1 118 ? 17.424 -2.497 -4.763 1.00 94.06 118 LEU A O 1
ATOM 962 N N . ASN A 1 119 ? 18.757 -1.425 -6.210 1.00 95.56 119 ASN A N 1
ATOM 963 C CA . ASN A 1 119 ? 18.362 -0.094 -5.756 1.00 95.56 119 ASN A CA 1
ATOM 964 C C . ASN A 1 119 ? 16.898 0.228 -6.082 1.00 95.56 119 ASN A C 1
ATOM 966 O O . ASN A 1 119 ? 16.294 1.020 -5.370 1.00 95.56 119 ASN A O 1
ATOM 970 N N . ASP A 1 120 ? 16.357 -0.372 -7.139 1.00 95.19 120 ASP A N 1
ATOM 971 C CA . ASP A 1 120 ? 14.974 -0.195 -7.570 1.00 95.19 120 ASP A CA 1
ATOM 972 C C . ASP A 1 120 ? 14.036 -0.768 -6.502 1.00 95.19 120 ASP A C 1
ATOM 974 O O . ASP A 1 120 ? 13.475 -0.001 -5.720 1.00 95.19 120 ASP A O 1
ATOM 978 N N . THR A 1 121 ? 14.100 -2.088 -6.313 1.00 96.69 121 THR A N 1
ATOM 979 C CA . THR A 1 121 ? 13.390 -2.850 -5.277 1.00 96.69 121 THR A CA 1
ATOM 980 C C . THR A 1 121 ? 13.530 -2.260 -3.878 1.00 96.69 121 THR A C 1
ATOM 982 O O . THR A 1 121 ? 12.571 -2.178 -3.112 1.00 96.69 121 THR A O 1
ATOM 985 N N . MET A 1 122 ? 14.741 -1.847 -3.488 1.00 97.94 122 MET A N 1
ATOM 986 C CA . MET A 1 122 ? 14.936 -1.263 -2.160 1.00 97.94 122 MET A CA 1
ATOM 987 C C . MET A 1 122 ? 14.201 0.067 -2.009 1.00 97.94 122 MET A C 1
ATOM 989 O O . MET A 1 122 ? 13.672 0.345 -0.933 1.00 97.94 122 MET A O 1
ATOM 993 N N . LEU A 1 123 ? 14.172 0.891 -3.056 1.00 97.81 123 LEU A N 1
ATOM 994 C CA . LEU A 1 123 ? 13.417 2.133 -3.036 1.00 97.81 123 LEU A CA 1
ATOM 995 C C . LEU A 1 123 ? 11.908 1.854 -3.066 1.00 97.81 123 LEU A C 1
ATOM 997 O O . LEU A 1 123 ? 11.202 2.502 -2.300 1.00 97.81 123 LEU A O 1
ATOM 1001 N N . ASP A 1 124 ? 11.419 0.873 -3.825 1.00 97.81 124 ASP A N 1
ATOM 1002 C CA . ASP A 1 124 ? 10.003 0.466 -3.806 1.00 97.81 124 ASP A CA 1
ATOM 1003 C C . ASP A 1 124 ? 9.532 0.103 -2.402 1.00 97.81 124 ASP A C 1
ATOM 1005 O O . ASP A 1 124 ? 8.597 0.708 -1.872 1.00 97.81 124 ASP A O 1
ATOM 1009 N N . LEU A 1 125 ? 10.280 -0.766 -1.721 1.00 98.50 125 LEU A N 1
ATOM 1010 C CA . LEU A 1 125 ? 9.985 -1.157 -0.344 1.00 98.50 125 LEU A CA 1
ATOM 1011 C C . LEU A 1 125 ? 10.083 0.011 0.652 1.00 98.50 125 LEU A C 1
ATOM 1013 O O . LEU A 1 125 ? 9.369 0.030 1.657 1.00 98.50 125 LEU A O 1
ATOM 1017 N N . ILE A 1 126 ? 10.946 1.002 0.405 1.00 98.62 126 ILE A N 1
ATOM 1018 C CA . ILE A 1 126 ? 11.008 2.222 1.226 1.00 98.62 126 ILE A CA 1
ATOM 1019 C C . ILE A 1 126 ? 9.760 3.082 1.008 1.00 98.62 126 ILE A C 1
ATOM 1021 O O . ILE A 1 126 ? 9.193 3.581 1.983 1.00 98.62 126 ILE A O 1
ATOM 1025 N N . PHE A 1 127 ? 9.312 3.263 -0.235 1.00 98.50 127 PHE A N 1
ATOM 1026 C CA . PHE A 1 127 ? 8.079 3.998 -0.521 1.00 98.50 127 PHE A CA 1
ATOM 1027 C C . PHE A 1 127 ? 6.851 3.264 0.031 1.00 98.50 127 PHE A C 1
ATOM 1029 O O . PHE A 1 127 ? 5.957 3.914 0.582 1.00 98.50 127 PHE A O 1
ATOM 1036 N N . ASP A 1 128 ? 6.860 1.930 0.010 1.00 98.69 128 ASP A N 1
ATOM 1037 C CA . ASP A 1 128 ? 5.837 1.111 0.653 1.00 98.69 128 ASP A CA 1
ATOM 1038 C C . ASP A 1 128 ? 5.810 1.303 2.172 1.00 98.69 128 ASP A C 1
ATOM 1040 O O . ASP A 1 128 ? 4.743 1.492 2.771 1.00 98.69 128 ASP A O 1
ATOM 1044 N N . LEU A 1 129 ? 6.988 1.337 2.803 1.00 98.75 129 LEU A N 1
ATOM 1045 C CA . LEU A 1 129 ? 7.122 1.631 4.227 1.00 98.75 129 LEU A CA 1
ATOM 1046 C C . LEU A 1 129 ? 6.583 3.025 4.562 1.00 98.75 129 LEU A C 1
ATOM 1048 O O . LEU A 1 129 ? 5.864 3.182 5.550 1.00 98.75 129 LEU A O 1
ATOM 1052 N N . VAL A 1 130 ? 6.906 4.037 3.751 1.00 98.69 130 VAL A N 1
ATOM 1053 C CA . VAL A 1 130 ? 6.417 5.411 3.939 1.00 98.69 130 VAL A CA 1
ATOM 1054 C C . VAL A 1 130 ? 4.891 5.449 3.871 1.00 98.69 130 VAL A C 1
ATOM 1056 O O . VAL A 1 130 ? 4.263 5.997 4.781 1.00 98.69 130 VAL A O 1
ATOM 1059 N N . GLY A 1 131 ? 4.283 4.829 2.855 1.00 98.44 131 GLY A N 1
ATOM 1060 C CA . GLY A 1 131 ? 2.826 4.731 2.732 1.00 98.44 131 GLY A CA 1
ATOM 1061 C C . GLY A 1 131 ? 2.186 4.044 3.943 1.00 98.44 131 GLY A C 1
ATOM 1062 O O . GLY A 1 131 ? 1.247 4.577 4.544 1.00 98.44 131 GLY A O 1
ATOM 1063 N N . GLY A 1 132 ? 2.758 2.914 4.370 1.00 98.62 132 GLY A N 1
ATOM 1064 C CA . GLY A 1 132 ? 2.329 2.172 5.556 1.00 98.62 132 GLY A CA 1
ATOM 1065 C C . GLY A 1 132 ? 2.406 2.987 6.848 1.00 98.62 132 GLY A C 1
ATOM 1066 O O . GLY A 1 132 ? 1.448 3.016 7.623 1.00 98.62 132 GLY A O 1
ATOM 1067 N N . VAL A 1 133 ? 3.516 3.694 7.079 1.00 98.69 133 VAL A N 1
ATOM 1068 C CA . VAL A 1 133 ? 3.723 4.537 8.268 1.00 98.69 133 VAL A CA 1
ATOM 1069 C C . VAL A 1 133 ? 2.759 5.721 8.285 1.00 98.69 133 VAL A C 1
ATOM 1071 O O . VAL A 1 133 ? 2.150 5.988 9.323 1.00 98.69 133 VAL A O 1
ATOM 1074 N N . VAL A 1 134 ? 2.575 6.409 7.154 1.00 98.50 134 VAL A N 1
ATOM 1075 C CA . VAL A 1 134 ? 1.650 7.549 7.057 1.00 98.50 134 VAL A CA 1
ATOM 1076 C C . VAL A 1 134 ? 0.231 7.116 7.421 1.00 98.50 134 VAL A C 1
ATOM 1078 O O . VAL A 1 134 ? -0.386 7.713 8.306 1.00 98.50 134 VAL A O 1
ATOM 1081 N N . VAL A 1 135 ? -0.275 6.043 6.808 1.00 98.19 135 VAL A N 1
ATOM 1082 C CA . VAL A 1 135 ? -1.626 5.540 7.103 1.00 98.19 135 VAL A CA 1
ATOM 1083 C C . VAL A 1 135 ? -1.728 5.021 8.536 1.00 98.19 135 VAL A C 1
ATOM 1085 O O . VAL A 1 135 ? -2.732 5.263 9.201 1.00 98.19 135 VAL A O 1
ATOM 1088 N N . SER A 1 136 ? -0.692 4.359 9.045 1.00 97.62 136 SER A N 1
ATOM 1089 C CA . SER A 1 136 ? -0.643 3.857 10.420 1.00 97.62 136 SER A CA 1
ATOM 1090 C C . SER A 1 136 ? -0.754 4.980 11.461 1.00 97.62 136 SER A C 1
ATOM 1092 O O . SER A 1 136 ? -1.557 4.888 12.395 1.00 97.62 136 SER A O 1
ATOM 1094 N N . ILE A 1 137 ? -0.029 6.089 11.270 1.00 97.56 137 ILE A N 1
ATOM 1095 C CA . ILE A 1 137 ? -0.106 7.271 12.141 1.00 97.56 137 ILE A CA 1
ATOM 1096 C C . ILE A 1 137 ? -1.495 7.912 12.056 1.00 97.56 137 ILE A C 1
ATOM 1098 O O . ILE A 1 137 ? -2.116 8.172 13.090 1.00 97.56 137 ILE A O 1
ATOM 1102 N N . LEU A 1 138 ? -2.009 8.134 10.842 1.00 95.88 138 LEU A N 1
ATOM 1103 C CA . LEU A 1 138 ? -3.337 8.719 10.638 1.00 95.88 138 LEU A CA 1
ATOM 1104 C C . LEU A 1 138 ? -4.440 7.843 11.246 1.00 95.88 138 LEU A C 1
ATOM 1106 O O . LEU A 1 138 ? -5.318 8.353 11.942 1.00 95.88 138 LEU A O 1
ATOM 1110 N N . GLY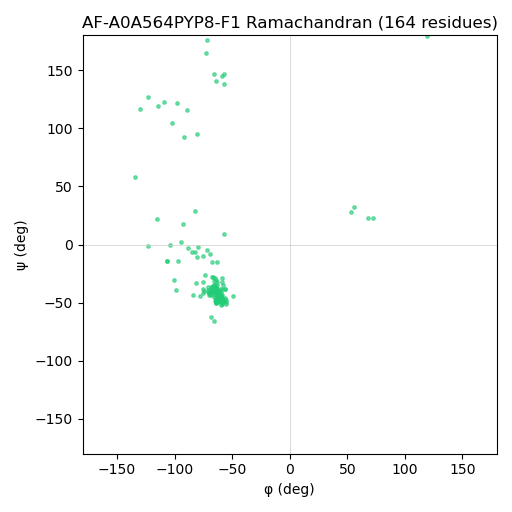 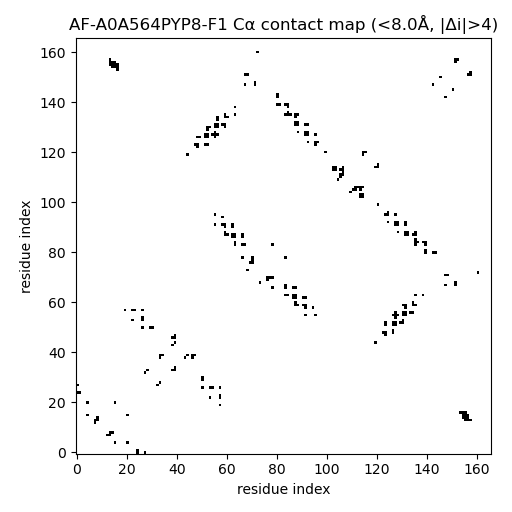A 1 139 ? -4.356 6.525 11.062 1.00 93.75 139 GLY A N 1
ATOM 1111 C CA . GLY A 1 139 ? -5.265 5.547 11.650 1.00 93.75 139 GLY A CA 1
ATOM 1112 C C . GLY A 1 139 ? -5.204 5.545 13.175 1.00 93.75 139 GLY A C 1
ATOM 1113 O O . GLY A 1 139 ? -6.243 5.558 13.832 1.00 93.75 139 GLY A O 1
ATOM 1114 N N . MET A 1 140 ? -4.007 5.612 13.765 1.00 93.62 140 MET A N 1
ATOM 1115 C CA . MET A 1 140 ? -3.841 5.706 15.219 1.00 93.62 140 MET A CA 1
ATOM 1116 C C . MET A 1 140 ? -4.481 6.977 15.791 1.00 93.62 140 MET A C 1
ATOM 1118 O O . MET A 1 140 ? -5.131 6.920 16.838 1.00 93.62 140 MET A O 1
ATOM 1122 N N . ILE A 1 141 ? -4.299 8.118 15.117 1.00 93.56 141 ILE A N 1
ATOM 1123 C CA . ILE A 1 141 ? -4.915 9.393 15.500 1.00 93.56 141 ILE A CA 1
ATOM 1124 C C . ILE A 1 141 ? -6.434 9.285 15.383 1.00 93.56 141 ILE A C 1
ATOM 1126 O O . ILE A 1 141 ? -7.138 9.605 16.337 1.00 93.56 141 ILE A O 1
ATOM 1130 N N . TYR A 1 142 ? -6.948 8.780 14.264 1.00 89.75 142 TYR A N 1
ATOM 1131 C CA . TYR A 1 142 ? -8.383 8.624 14.052 1.00 89.75 142 TYR A CA 1
ATOM 1132 C C . TYR A 1 142 ? -9.022 7.726 15.128 1.00 89.75 142 TYR A C 1
ATOM 1134 O O . TYR A 1 142 ? -9.988 8.126 15.774 1.00 89.75 142 TYR A O 1
ATOM 1142 N N . LEU A 1 143 ? -8.426 6.565 15.422 1.00 89.44 143 LEU A N 1
ATOM 1143 C CA . LEU A 1 143 ? -8.911 5.629 16.448 1.00 89.44 143 LEU A CA 1
ATOM 1144 C C . LEU A 1 143 ? -8.794 6.162 17.886 1.00 89.44 143 LEU A C 1
ATOM 1146 O O . LEU A 1 143 ? -9.389 5.600 18.804 1.00 89.44 143 LEU A O 1
ATOM 1150 N N . LYS A 1 144 ? -8.022 7.231 18.118 1.00 90.00 144 LYS A N 1
ATOM 1151 C CA . LYS A 1 144 ? -7.974 7.915 19.418 1.00 90.00 144 LYS A CA 1
ATOM 1152 C C . LYS A 1 144 ? -9.219 8.774 19.657 1.00 90.00 144 LYS A C 1
ATOM 1154 O O . LYS A 1 144 ? -9.617 8.924 20.809 1.00 90.00 144 LYS A O 1
ATOM 1159 N N . TYR A 1 145 ? -9.798 9.345 18.601 1.00 88.12 145 TYR A N 1
ATOM 1160 C CA . TYR A 1 145 ? -10.926 10.280 18.691 1.00 88.12 145 TYR A CA 1
ATOM 1161 C C . TYR A 1 145 ? -12.262 9.673 18.243 1.00 88.12 145 TYR A C 1
ATOM 1163 O O . TYR A 1 145 ? -13.313 10.234 18.551 1.00 88.12 145 TYR A O 1
ATOM 1171 N N . THR A 1 146 ? -12.232 8.521 17.570 1.00 84.00 146 THR A N 1
ATOM 1172 C CA . THR A 1 146 ? -13.418 7.874 17.006 1.00 84.00 146 THR A CA 1
ATOM 1173 C C . THR A 1 146 ? -13.579 6.444 17.536 1.00 84.00 146 THR A C 1
ATOM 1175 O O . THR A 1 146 ? -12.643 5.650 17.416 1.00 84.00 146 THR A O 1
ATOM 1178 N N . PRO A 1 147 ? -14.756 6.075 18.085 1.00 83.19 147 PRO A N 1
ATOM 1179 C CA . PRO A 1 147 ? -15.070 4.688 18.427 1.00 83.19 147 PRO A CA 1
ATOM 1180 C C . PRO A 1 147 ? -14.993 3.766 17.203 1.00 83.19 147 PRO A C 1
ATOM 1182 O O . PRO A 1 147 ? -15.375 4.158 16.096 1.00 83.19 147 PRO A O 1
ATOM 1185 N N . LYS A 1 148 ? -14.542 2.524 17.397 1.00 78.31 148 LYS A N 1
ATOM 1186 C CA . LYS A 1 148 ? -14.337 1.552 16.308 1.00 78.31 148 LYS A CA 1
ATOM 1187 C C . LYS A 1 148 ? -15.648 1.194 15.599 1.00 78.31 148 LYS A C 1
ATOM 1189 O O . LYS A 1 148 ? -15.666 1.019 14.385 1.00 78.31 148 LYS A O 1
ATOM 1194 N N . GLU A 1 149 ? -16.764 1.196 16.322 1.00 78.06 149 GLU A N 1
ATOM 1195 C CA . GLU A 1 149 ? -18.112 0.973 15.787 1.00 78.06 149 GLU A CA 1
ATOM 1196 C C . GLU A 1 149 ? -18.479 2.022 14.733 1.00 78.06 149 GLU A C 1
ATOM 1198 O O . GLU A 1 149 ? -19.062 1.712 13.693 1.00 78.06 149 GLU A O 1
ATOM 1203 N N . ARG A 1 150 ? -18.115 3.284 14.991 1.00 80.56 150 ARG A N 1
ATOM 1204 C CA . ARG A 1 150 ? -18.381 4.389 14.070 1.00 80.56 150 ARG A CA 1
ATOM 1205 C C . ARG A 1 150 ? -17.541 4.260 12.801 1.00 80.56 150 ARG A C 1
ATOM 1207 O O . ARG A 1 150 ? -18.082 4.464 11.720 1.00 80.56 150 ARG A O 1
ATOM 1214 N N . PHE A 1 151 ? -16.276 3.861 12.925 1.00 80.62 151 PHE A N 1
ATOM 1215 C CA . PHE A 1 151 ? -15.402 3.588 11.779 1.00 80.62 151 PHE A CA 1
ATOM 1216 C C . PHE A 1 151 ? -15.990 2.520 10.847 1.00 80.62 151 PHE A C 1
ATOM 1218 O O . PHE A 1 151 ? -16.089 2.725 9.640 1.00 80.62 151 PHE A O 1
ATOM 1225 N N . ILE A 1 152 ? -16.437 1.396 11.416 1.00 76.75 152 ILE A N 1
ATOM 1226 C CA . ILE A 1 152 ? -17.033 0.279 10.665 1.00 76.75 152 ILE A CA 1
ATOM 1227 C C . ILE A 1 152 ? -18.288 0.738 9.914 1.00 76.75 152 ILE A C 1
ATOM 1229 O O . ILE A 1 152 ? -18.452 0.441 8.728 1.00 76.75 152 ILE A O 1
ATOM 1233 N N . LYS A 1 153 ? -19.137 1.523 10.586 1.00 77.75 153 LYS A N 1
ATOM 1234 C CA . LYS A 1 153 ? -20.344 2.094 9.984 1.00 77.75 153 LYS A CA 1
ATOM 1235 C C . LYS A 1 153 ? -20.024 3.064 8.843 1.00 77.75 153 LYS A C 1
ATOM 1237 O O . LYS A 1 153 ? -20.697 3.025 7.817 1.00 77.75 153 LYS A O 1
ATOM 1242 N N . GLU A 1 154 ? -19.012 3.918 9.000 1.00 77.38 154 GLU A N 1
ATOM 1243 C CA . GLU A 1 154 ? -18.588 4.888 7.976 1.00 77.38 154 GLU A CA 1
ATOM 1244 C C . GLU A 1 154 ? -18.029 4.206 6.715 1.00 77.38 154 GLU A C 1
ATOM 1246 O O . GLU A 1 154 ? -18.249 4.695 5.610 1.00 77.38 154 GLU A O 1
ATOM 1251 N N . ILE A 1 155 ? -17.393 3.036 6.848 1.00 74.56 155 ILE A N 1
ATOM 1252 C CA . ILE A 1 155 ? -16.901 2.239 5.706 1.00 74.56 155 ILE A CA 1
ATOM 1253 C C . ILE A 1 155 ? -18.022 1.423 5.035 1.00 74.56 155 ILE A C 1
ATOM 1255 O O . ILE A 1 155 ? -17.797 0.771 4.018 1.00 74.56 155 ILE A O 1
ATOM 1259 N N . GLY A 1 156 ? -19.252 1.470 5.555 1.00 67.31 156 GLY A N 1
ATOM 1260 C CA . GLY A 1 156 ? -20.385 0.762 4.959 1.00 67.31 156 GLY A CA 1
ATOM 1261 C C . GLY A 1 156 ? -20.323 -0.755 5.149 1.00 67.31 156 GLY A C 1
ATOM 1262 O O . GLY A 1 156 ? -20.939 -1.503 4.387 1.00 67.31 156 GLY A O 1
ATOM 1263 N N . ILE A 1 157 ? -19.592 -1.229 6.163 1.00 65.81 157 ILE A N 1
ATOM 1264 C CA . ILE A 1 157 ? -19.641 -2.628 6.591 1.00 65.81 157 ILE A CA 1
ATOM 1265 C C . ILE A 1 157 ? -20.886 -2.767 7.470 1.00 65.81 157 ILE A C 1
ATOM 1267 O O . ILE A 1 157 ? -20.871 -2.443 8.654 1.00 65.81 157 ILE A O 1
ATOM 1271 N N . ASN A 1 158 ? -21.999 -3.187 6.866 1.00 57.66 158 ASN A N 1
ATOM 1272 C CA . ASN A 1 158 ? -23.250 -3.392 7.592 1.00 57.66 158 ASN A CA 1
ATOM 1273 C C . ASN A 1 158 ? -23.126 -4.540 8.605 1.00 57.66 158 ASN A C 1
ATOM 1275 O O . ASN A 1 158 ? -22.499 -5.564 8.335 1.00 57.66 158 ASN A O 1
ATOM 1279 N N . ASP A 1 159 ? -23.834 -4.397 9.728 1.00 53.12 159 ASP A N 1
ATOM 1280 C CA . ASP A 1 159 ? -23.844 -5.261 10.921 1.00 53.12 159 ASP A CA 1
ATOM 1281 C C . ASP A 1 159 ? -24.209 -6.748 10.704 1.00 53.12 159 ASP A C 1
ATOM 1283 O O . ASP A 1 159 ? -24.386 -7.493 11.669 1.00 53.12 159 ASP A O 1
ATOM 1287 N N . ARG A 1 160 ? -24.316 -7.242 9.464 1.00 50.03 160 ARG A N 1
ATOM 1288 C CA . ARG A 1 160 ? -24.649 -8.646 9.174 1.00 50.03 160 ARG A CA 1
ATOM 1289 C C . ARG A 1 160 ? -23.541 -9.650 9.489 1.00 50.03 160 ARG A C 1
ATOM 1291 O O . ARG A 1 160 ? -23.827 -10.842 9.481 1.00 50.03 160 ARG A O 1
ATOM 1298 N N . LEU A 1 161 ? -22.345 -9.218 9.894 1.00 51.91 161 LEU A N 1
ATOM 1299 C CA . LEU A 1 161 ? -21.402 -10.112 10.586 1.00 51.91 161 LEU A CA 1
ATOM 1300 C C . LEU A 1 161 ? -21.955 -10.614 11.938 1.00 51.91 161 LEU A C 1
ATOM 1302 O O . LEU A 1 161 ? -21.513 -11.646 12.433 1.00 51.91 161 LEU A O 1
ATOM 1306 N N . ASN A 1 162 ? -23.009 -9.988 12.482 1.00 42.22 162 ASN A N 1
ATOM 1307 C CA . ASN A 1 162 ? -23.780 -10.548 13.597 1.00 42.22 162 ASN A CA 1
ATOM 1308 C C . ASN A 1 162 ? -24.606 -11.797 13.224 1.00 42.22 162 ASN A C 1
ATOM 1310 O O . ASN A 1 162 ? -25.148 -12.436 14.119 1.00 42.22 162 ASN A O 1
ATOM 1314 N N . LEU A 1 163 ? -24.713 -12.188 11.945 1.00 41.94 163 LEU A N 1
ATOM 1315 C CA . LEU A 1 163 ? -25.385 -13.436 11.547 1.00 41.94 163 LEU A CA 1
ATOM 1316 C C . LEU A 1 163 ? -24.506 -14.682 11.709 1.00 41.94 163 LEU A C 1
ATOM 1318 O O . LEU A 1 163 ? -25.032 -15.786 11.645 1.00 41.94 163 LEU A O 1
ATOM 1322 N N . ILE A 1 164 ? -23.205 -14.516 11.967 1.00 43.47 164 ILE A N 1
ATOM 1323 C CA . ILE A 1 164 ? -22.313 -15.620 12.361 1.00 43.47 164 ILE A CA 1
ATOM 1324 C C . ILE A 1 164 ? -22.443 -15.901 13.877 1.00 43.47 164 ILE A C 1
ATOM 1326 O O . ILE A 1 164 ? -21.937 -16.898 14.374 1.00 43.47 164 ILE A O 1
ATOM 1330 N N . LYS A 1 165 ? -23.194 -15.072 14.625 1.00 44.41 165 LYS A N 1
ATOM 1331 C CA . LYS A 1 165 ? -23.535 -15.295 16.044 1.00 44.41 165 LYS A CA 1
ATOM 1332 C C . LYS A 1 165 ? -24.732 -16.241 16.263 1.00 44.41 165 LYS A C 1
ATOM 1334 O O . LYS A 1 165 ? -25.451 -16.084 17.250 1.00 44.41 165 LYS A O 1
ATOM 1339 N N . ARG A 1 166 ? -24.994 -17.189 15.361 1.00 39.97 166 ARG A N 1
ATOM 1340 C CA . ARG A 1 166 ? -25.962 -18.270 15.605 1.00 39.97 166 ARG A CA 1
ATOM 1341 C C . ARG A 1 166 ? -25.327 -19.628 15.397 1.00 39.97 166 ARG A C 1
ATOM 1343 O O . ARG A 1 166 ? -24.728 -19.815 14.319 1.00 39.97 166 ARG A O 1
#

Solvent-accessible surface area (backbone atoms only — not comparable to full-atom values): 8863 Å² total; per-residue (Å²): 129,84,52,65,70,54,51,47,34,75,76,67,70,47,49,68,44,65,68,59,51,48,50,53,50,48,36,51,43,44,53,58,50,24,62,77,69,43,38,57,71,77,41,56,77,56,46,53,42,50,41,34,27,54,38,19,35,50,45,11,50,52,32,45,52,49,46,53,48,43,41,73,72,34,88,92,40,82,68,54,60,66,53,42,27,52,47,11,32,53,48,19,44,55,51,42,53,50,48,53,51,50,38,52,49,38,33,74,74,70,68,49,82,72,70,86,44,73,70,46,57,54,47,36,50,49,32,17,44,50,20,5,48,55,43,20,54,52,49,35,56,47,60,72,79,41,62,68,70,59,54,41,53,71,45,36,56,66,77,64,72,62,65,70,77,111